Protein AF-A0A1A7R1S1-F1 (afdb_monomer_lite)

Sequence (76 aa):
MDNSFFSKTQFSAPQLTSREKEILQLLAKGFGSKQIASLLNISIKTVDNHRQNMLHKTGSKTSSELVSTAIRLIMV

Organism: NCBI:txid49280

Structure (mmCIF, N/CA/C/O backbone):
data_AF-A0A1A7R1S1-F1
#
_entry.id   AF-A0A1A7R1S1-F1
#
loop_
_atom_site.group_PDB
_atom_site.id
_atom_site.type_symbol
_atom_site.label_atom_id
_atom_site.label_alt_id
_atom_site.label_comp_id
_atom_site.label_asym_id
_atom_site.label_entity_id
_atom_site.label_seq_id
_atom_site.pdbx_PDB_ins_code
_atom_site.Cartn_x
_atom_site.Cartn_y
_atom_site.Cartn_z
_atom_site.occupancy
_atom_site.B_iso_or_equiv
_atom_site.auth_seq_id
_atom_site.auth_comp_id
_atom_site.auth_asym_id
_atom_site.auth_atom_id
_atom_site.pdbx_PDB_model_num
ATOM 1 N N . MET A 1 1 ? -10.406 -36.926 17.558 1.00 46.19 1 MET A N 1
ATOM 2 C CA . MET A 1 1 ? -9.360 -35.872 17.530 1.00 46.19 1 MET A CA 1
ATOM 3 C C 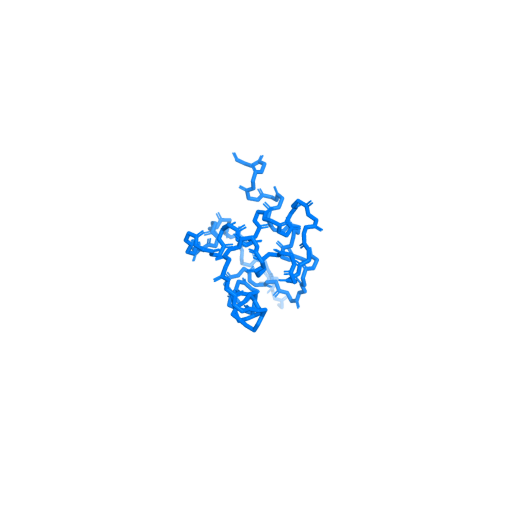. MET A 1 1 ? -9.349 -35.325 16.118 1.00 46.19 1 MET A C 1
ATOM 5 O O . MET A 1 1 ? -8.580 -35.772 15.276 1.00 46.19 1 MET A O 1
ATOM 9 N N . ASP A 1 2 ? -10.329 -34.477 15.829 1.00 43.66 2 ASP A N 1
ATOM 10 C CA . ASP A 1 2 ? -10.945 -34.444 14.505 1.00 43.66 2 ASP A CA 1
ATOM 11 C C . ASP A 1 2 ? -10.583 -33.151 13.771 1.00 43.66 2 ASP A C 1
ATOM 13 O O . ASP A 1 2 ? -10.789 -32.039 14.263 1.00 43.66 2 ASP A O 1
ATOM 17 N N . ASN A 1 3 ? -10.008 -33.348 12.583 1.00 50.78 3 ASN A N 1
ATOM 18 C CA . ASN A 1 3 ? -9.621 -32.369 11.570 1.00 50.78 3 ASN A CA 1
ATOM 19 C C . ASN A 1 3 ? -10.576 -31.170 11.449 1.00 50.78 3 ASN A C 1
ATOM 21 O O . ASN A 1 3 ? -11.536 -31.203 10.683 1.00 50.78 3 ASN A O 1
ATOM 25 N N . SER A 1 4 ? -10.254 -30.064 12.118 1.00 44.91 4 SER A N 1
ATOM 26 C CA . SER A 1 4 ? -10.994 -28.797 11.993 1.00 44.91 4 SER A CA 1
ATOM 27 C C . SER A 1 4 ? -10.109 -27.597 11.609 1.00 44.91 4 SER A C 1
ATOM 29 O O . SER A 1 4 ? -10.535 -26.451 11.701 1.00 44.91 4 SER A O 1
ATOM 31 N N . PHE A 1 5 ? -8.903 -27.841 11.078 1.00 54.75 5 PHE A N 1
ATOM 32 C CA . PHE A 1 5 ? -7.956 -26.788 10.664 1.00 54.75 5 PHE A CA 1
ATOM 33 C C . PHE A 1 5 ? -8.214 -26.150 9.288 1.00 54.75 5 PHE A C 1
ATOM 35 O O . PHE A 1 5 ? -7.525 -25.205 8.919 1.00 54.75 5 PHE A O 1
ATOM 42 N N . PHE A 1 6 ? -9.219 -26.603 8.539 1.00 52.22 6 PHE A N 1
ATOM 43 C CA . PHE A 1 6 ? -9.583 -26.012 7.247 1.00 52.22 6 PHE A CA 1
ATOM 44 C C . PHE A 1 6 ? -11.068 -25.649 7.212 1.00 52.22 6 PHE A C 1
ATOM 46 O O . PHE A 1 6 ? -11.816 -26.090 6.338 1.00 52.22 6 PHE A O 1
ATOM 53 N N . SER A 1 7 ? -11.529 -24.826 8.157 1.00 47.31 7 SER A N 1
ATOM 54 C CA . SER A 1 7 ? -12.774 -24.095 7.936 1.00 47.31 7 SER A CA 1
ATOM 55 C C . SER A 1 7 ? -12.521 -23.052 6.846 1.00 47.31 7 SER A C 1
ATOM 57 O O . SER A 1 7 ? -12.067 -21.945 7.096 1.00 47.31 7 SER A O 1
ATOM 59 N N . LYS A 1 8 ? -12.784 -23.465 5.603 1.00 46.34 8 LYS A N 1
ATOM 60 C CA . LYS A 1 8 ? -13.153 -22.610 4.471 1.00 46.34 8 LYS A CA 1
ATOM 61 C C . LYS A 1 8 ? -12.375 -21.289 4.398 1.00 46.34 8 LYS A C 1
ATOM 63 O O . LYS A 1 8 ? -12.821 -20.269 4.919 1.00 46.34 8 LYS A O 1
ATOM 68 N N . THR A 1 9 ? -11.314 -21.259 3.597 1.00 46.12 9 THR A N 1
ATOM 69 C CA . THR A 1 9 ? -10.928 -20.044 2.869 1.00 46.12 9 THR A CA 1
ATOM 70 C C . THR A 1 9 ? -12.100 -19.642 1.970 1.00 46.12 9 THR A C 1
ATOM 72 O O . THR A 1 9 ? -12.164 -19.963 0.787 1.00 46.12 9 THR A O 1
ATOM 75 N N . GLN A 1 10 ? -13.092 -18.973 2.558 1.00 50.56 10 GLN A N 1
ATOM 76 C CA . GLN A 1 10 ? -13.993 -18.115 1.819 1.00 50.56 10 GLN A CA 1
ATOM 77 C C . GLN A 1 10 ? -13.090 -17.078 1.159 1.00 50.56 10 GLN A C 1
ATOM 79 O O . GLN A 1 10 ? -12.504 -16.236 1.838 1.00 50.56 10 GLN A O 1
ATOM 84 N N . PHE A 1 11 ? -12.938 -17.169 -0.160 1.00 51.66 11 PHE A N 1
ATOM 85 C CA . PHE A 1 11 ? -12.395 -16.105 -0.998 1.00 51.66 11 PHE A CA 1
ATOM 86 C C . PHE A 1 11 ? -13.374 -14.921 -0.996 1.00 51.66 11 PHE A C 1
ATOM 88 O O . PHE A 1 11 ? -13.918 -14.528 -2.021 1.00 51.66 11 PHE A O 1
ATOM 95 N N . SER A 1 12 ? -13.646 -14.363 0.179 1.00 51.75 12 SER A N 1
ATOM 96 C CA . SER A 1 12 ? -14.235 -13.045 0.300 1.00 51.75 12 SER A CA 1
ATOM 97 C C . SER A 1 12 ? -13.097 -12.092 -0.007 1.00 51.75 12 SER A C 1
ATOM 99 O O . SER A 1 12 ? -12.156 -11.992 0.781 1.00 51.75 12 SER A O 1
ATOM 101 N N . ALA A 1 13 ? -13.130 -11.459 -1.182 1.00 56.75 13 ALA A N 1
ATOM 102 C CA . ALA A 1 13 ? -12.169 -10.421 -1.521 1.00 56.75 13 ALA A CA 1
ATOM 103 C C . ALA A 1 13 ? -12.061 -9.469 -0.314 1.00 56.75 13 ALA A C 1
ATOM 105 O O . ALA A 1 13 ? -13.097 -8.964 0.138 1.00 56.75 13 ALA A O 1
ATOM 106 N N . PRO A 1 14 ? -10.864 -9.280 0.271 1.00 63.25 14 PRO A N 1
ATOM 107 C CA . PRO A 1 14 ? -10.714 -8.426 1.433 1.00 63.25 14 PRO A CA 1
ATOM 108 C C . PRO A 1 14 ? -11.311 -7.066 1.083 1.00 63.25 14 PRO A C 1
ATOM 110 O O . PRO A 1 14 ? -11.035 -6.520 0.010 1.00 63.25 14 PRO A O 1
ATOM 113 N N . GLN A 1 15 ? -12.184 -6.558 1.956 1.00 71.94 15 GLN A N 1
ATOM 114 C CA . GLN A 1 15 ? -12.867 -5.277 1.777 1.00 71.94 15 GLN A CA 1
ATOM 115 C C . GLN A 1 15 ? -11.852 -4.144 1.957 1.00 71.94 15 GLN A C 1
ATOM 117 O O . GLN A 1 15 ? -11.760 -3.483 2.993 1.00 71.94 15 GLN A O 1
ATOM 122 N N . LEU A 1 16 ? -11.013 -3.987 0.941 1.00 81.06 16 LEU A N 1
ATOM 123 C CA . LEU A 1 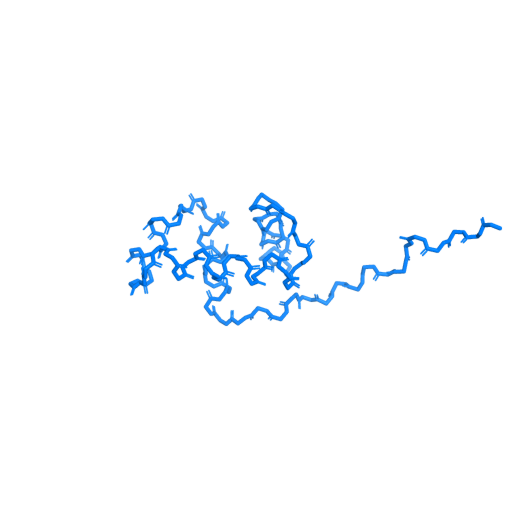16 ? -10.039 -2.926 0.831 1.00 81.06 16 LEU A CA 1
ATOM 124 C C . LEU A 1 16 ? -10.754 -1.672 0.349 1.00 81.06 16 LEU A C 1
ATOM 126 O O . LEU A 1 16 ? -11.515 -1.691 -0.622 1.00 81.06 16 LEU A O 1
ATOM 130 N N . THR A 1 17 ? -10.470 -0.569 1.024 1.00 86.19 17 THR A N 1
ATOM 131 C CA . THR A 1 17 ? -10.883 0.762 0.585 1.00 86.19 17 THR A CA 1
ATOM 132 C C . THR A 1 17 ? -10.219 1.103 -0.749 1.00 86.19 17 THR A C 1
ATOM 134 O O . THR A 1 17 ? -9.196 0.523 -1.117 1.00 86.19 17 THR A O 1
ATOM 137 N N . SER A 1 18 ? -10.762 2.077 -1.479 1.00 85.19 18 SER A N 1
ATOM 138 C CA . SER A 1 18 ? -10.199 2.498 -2.769 1.00 85.19 18 SER A CA 1
ATOM 139 C C . SER A 1 18 ? -8.721 2.896 -2.667 1.00 85.19 18 SER A C 1
ATOM 141 O O . SER A 1 18 ? -7.928 2.491 -3.514 1.00 85.19 18 SER A O 1
ATOM 143 N N . ARG A 1 19 ? -8.320 3.587 -1.585 1.00 86.62 19 ARG A N 1
ATOM 144 C CA . ARG A 1 19 ? -6.907 3.935 -1.357 1.00 86.62 19 ARG A CA 1
ATOM 145 C C . ARG A 1 19 ? -6.028 2.730 -1.059 1.00 86.62 19 ARG A C 1
ATOM 147 O O . ARG A 1 19 ? -4.909 2.661 -1.554 1.00 86.62 19 ARG A O 1
ATOM 154 N N . GLU A 1 20 ? -6.520 1.770 -0.285 1.00 87.31 20 GLU A N 1
ATOM 155 C CA . GLU A 1 20 ? -5.789 0.524 -0.044 1.00 87.31 20 GLU A CA 1
ATOM 156 C C . GLU A 1 20 ? -5.588 -0.250 -1.353 1.00 87.31 20 GLU A C 1
ATOM 158 O O . GLU A 1 20 ? -4.482 -0.711 -1.616 1.00 87.31 20 GLU A O 1
ATOM 163 N N . LYS A 1 21 ? -6.604 -0.311 -2.225 1.00 87.44 21 LYS A N 1
ATOM 164 C CA . LYS A 1 21 ? -6.486 -0.938 -3.551 1.00 87.44 21 LYS A CA 1
ATOM 165 C C . LYS A 1 21 ? -5.440 -0.258 -4.434 1.00 87.44 21 LYS A C 1
ATOM 167 O O . LYS A 1 21 ? -4.645 -0.958 -5.052 1.00 87.44 21 LYS A O 1
ATOM 172 N N . GLU A 1 22 ? -5.391 1.071 -4.480 1.00 89.31 22 GLU A N 1
ATOM 173 C CA . GLU A 1 22 ? -4.354 1.782 -5.245 1.00 89.31 22 GLU A CA 1
ATOM 174 C C . GLU A 1 22 ? -2.949 1.520 -4.706 1.00 89.31 22 GLU A C 1
ATOM 176 O O . GLU A 1 22 ? -2.044 1.209 -5.479 1.00 89.31 22 GLU A O 1
ATOM 181 N N . ILE A 1 23 ? -2.757 1.598 -3.385 1.00 90.44 23 ILE A N 1
ATOM 182 C CA . ILE A 1 23 ? -1.462 1.289 -2.764 1.00 90.44 23 ILE A CA 1
ATOM 183 C C . ILE A 1 23 ? -1.066 -0.152 -3.095 1.00 90.44 23 ILE A C 1
ATOM 185 O O . ILE A 1 23 ? 0.077 -0.409 -3.467 1.00 90.44 23 ILE A O 1
ATOM 189 N N . LEU A 1 24 ? -2.012 -1.087 -3.008 1.00 87.31 24 LEU A N 1
ATOM 190 C CA . LEU A 1 24 ? -1.801 -2.495 -3.313 1.00 87.31 24 LEU A CA 1
ATOM 191 C C . LEU A 1 24 ? -1.419 -2.728 -4.785 1.00 87.31 24 LEU A C 1
ATOM 193 O O . LEU A 1 24 ? -0.501 -3.496 -5.064 1.00 87.31 24 LEU A O 1
ATOM 197 N N . GLN A 1 25 ? -2.068 -2.035 -5.723 1.00 87.75 25 GLN A N 1
ATOM 198 C CA . GLN A 1 25 ? -1.722 -2.082 -7.146 1.00 87.75 25 GLN A CA 1
A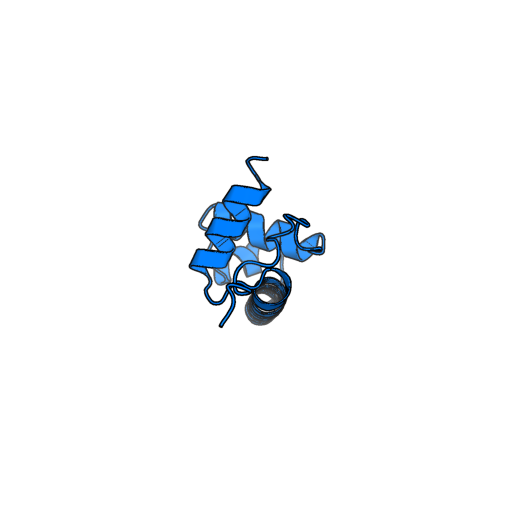TOM 199 C C . GLN A 1 25 ? -0.320 -1.534 -7.415 1.00 87.75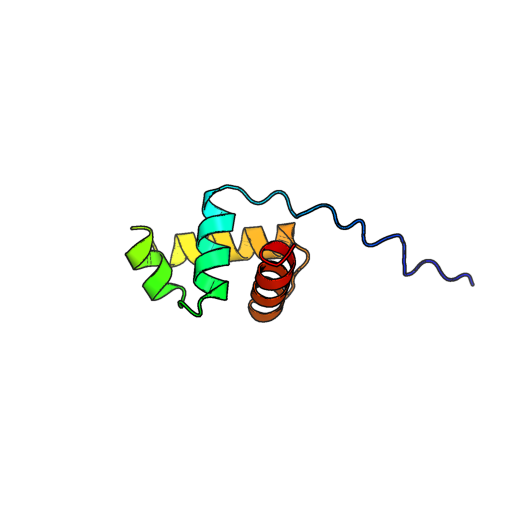 25 GLN A C 1
ATOM 201 O O . GLN A 1 25 ? 0.424 -2.107 -8.207 1.00 87.75 25 GLN A O 1
ATOM 206 N N . LEU A 1 26 ? 0.066 -0.435 -6.763 1.00 90.38 26 LEU A N 1
ATOM 207 C CA . LEU A 1 26 ? 1.410 0.122 -6.907 1.00 90.38 26 LEU A CA 1
ATOM 208 C C . LEU A 1 26 ? 2.470 -0.816 -6.309 1.00 90.38 26 LEU A C 1
ATOM 210 O O . LEU A 1 26 ? 3.514 -1.028 -6.922 1.00 90.38 26 LEU A O 1
ATOM 214 N N . LEU A 1 27 ? 2.184 -1.454 -5.172 1.00 87.62 27 LEU A N 1
ATOM 215 C CA . LEU A 1 27 ? 3.049 -2.497 -4.611 1.00 87.62 27 LEU A CA 1
ATOM 216 C C . LEU A 1 27 ? 3.200 -3.684 -5.574 1.00 87.62 27 LEU A C 1
ATOM 218 O O . LEU A 1 27 ? 4.315 -4.154 -5.784 1.00 87.62 27 LEU A O 1
ATOM 222 N N . ALA A 1 28 ? 2.109 -4.134 -6.203 1.00 86.25 28 ALA A N 1
ATOM 223 C CA . ALA A 1 28 ? 2.138 -5.215 -7.192 1.00 86.25 28 ALA A CA 1
ATOM 224 C C . ALA A 1 28 ? 2.942 -4.855 -8.453 1.00 86.25 28 ALA A C 1
ATOM 226 O O . ALA A 1 28 ? 3.561 -5.724 -9.059 1.00 86.25 28 ALA A O 1
ATOM 227 N N . LYS A 1 29 ? 2.986 -3.569 -8.818 1.00 88.12 29 LYS A N 1
ATOM 228 C CA . LYS A 1 29 ? 3.845 -3.037 -9.889 1.00 88.12 29 LYS A CA 1
ATOM 229 C C . LYS A 1 29 ? 5.320 -2.894 -9.478 1.00 88.12 29 LYS A C 1
ATOM 231 O O . LYS A 1 29 ? 6.135 -2.510 -10.309 1.00 88.12 29 LYS A O 1
ATOM 236 N N . GLY A 1 30 ? 5.667 -3.181 -8.221 1.00 88.75 30 GLY A N 1
ATOM 237 C CA . GLY A 1 30 ? 7.036 -3.109 -7.705 1.00 88.75 30 GLY A CA 1
ATOM 238 C C . GLY A 1 30 ? 7.445 -1.747 -7.136 1.00 88.75 30 GLY A C 1
ATOM 239 O O . GLY A 1 30 ? 8.624 -1.543 -6.856 1.00 88.75 30 GLY A O 1
ATOM 240 N N . PHE A 1 31 ? 6.510 -0.810 -6.937 1.00 91.44 31 PHE A N 1
ATOM 241 C CA . PHE A 1 31 ? 6.832 0.478 -6.317 1.00 91.44 31 PHE A CA 1
ATOM 242 C C . PHE A 1 31 ? 7.073 0.328 -4.808 1.00 91.44 31 PHE A C 1
ATOM 244 O O . PHE A 1 31 ? 6.307 -0.320 -4.096 1.00 91.44 31 PHE A O 1
ATOM 251 N N . GLY A 1 32 ? 8.117 0.982 -4.294 1.00 88.69 32 GLY A N 1
ATOM 252 C CA . GLY A 1 32 ? 8.400 1.033 -2.855 1.00 88.69 32 GLY A CA 1
ATOM 253 C C . GLY A 1 32 ? 7.565 2.083 -2.113 1.00 88.69 32 GLY A C 1
ATOM 254 O O . GLY A 1 32 ? 7.081 3.041 -2.715 1.00 88.69 32 GLY A O 1
ATOM 255 N N . SER A 1 33 ? 7.461 1.984 -0.779 1.00 88.88 33 SER A N 1
ATOM 256 C CA . SER A 1 33 ? 6.652 2.907 0.047 1.00 88.88 33 SER A CA 1
ATOM 257 C C . SER A 1 33 ? 6.975 4.392 -0.181 1.00 88.88 33 SER A C 1
ATOM 259 O O . SER A 1 33 ? 6.070 5.221 -0.176 1.00 88.88 33 SER A O 1
ATOM 261 N N . LYS A 1 34 ? 8.249 4.735 -0.432 1.00 91.69 34 LYS A N 1
ATOM 262 C CA . LYS A 1 34 ? 8.680 6.108 -0.761 1.00 91.69 34 LYS A CA 1
ATOM 263 C C . LYS A 1 34 ? 8.122 6.602 -2.097 1.00 91.69 34 LYS A C 1
ATOM 265 O O . LYS A 1 34 ? 7.670 7.738 -2.189 1.00 91.69 34 LYS A O 1
ATOM 270 N N . GLN A 1 35 ? 8.141 5.750 -3.118 1.00 93.56 35 GLN A N 1
ATOM 271 C CA . GLN A 1 35 ? 7.616 6.086 -4.442 1.00 93.56 35 GLN A CA 1
ATOM 272 C C . GLN A 1 35 ? 6.094 6.194 -4.399 1.00 93.56 35 GLN A C 1
ATOM 274 O O . GLN A 1 35 ? 5.537 7.153 -4.915 1.00 93.56 35 GLN A O 1
ATOM 279 N N . ILE A 1 36 ? 5.426 5.264 -3.714 1.00 93.50 36 ILE A N 1
ATOM 280 C CA . ILE A 1 36 ? 3.971 5.285 -3.524 1.00 93.50 36 ILE A CA 1
ATOM 281 C C . ILE A 1 36 ? 3.532 6.556 -2.793 1.00 93.50 36 ILE A C 1
ATOM 283 O O . ILE A 1 36 ? 2.581 7.204 -3.217 1.00 93.50 36 ILE A O 1
ATOM 287 N N . ALA A 1 37 ? 4.247 6.936 -1.732 1.00 94.12 37 ALA A N 1
ATOM 288 C CA . ALA A 1 37 ? 4.014 8.181 -1.008 1.00 94.12 37 ALA A CA 1
ATOM 289 C C . ALA A 1 37 ? 4.084 9.399 -1.943 1.00 94.12 37 ALA A C 1
ATOM 291 O O . ALA A 1 37 ? 3.176 10.228 -1.943 1.00 94.12 37 ALA A O 1
ATOM 292 N N . SER A 1 38 ? 5.108 9.454 -2.801 1.00 94.69 38 SER A N 1
ATOM 293 C CA . SER A 1 38 ? 5.257 10.515 -3.801 1.00 94.69 38 SER A CA 1
ATOM 294 C C . SER A 1 38 ? 4.147 10.503 -4.860 1.00 94.69 38 SER A C 1
ATOM 296 O O . SER A 1 38 ? 3.658 11.564 -5.227 1.00 94.69 38 SER A O 1
ATOM 298 N N . LEU A 1 39 ? 3.742 9.328 -5.352 1.00 93.19 39 LEU A N 1
ATOM 299 C CA . LEU A 1 39 ? 2.715 9.181 -6.393 1.00 93.19 39 LEU A CA 1
ATOM 300 C C . LEU A 1 39 ? 1.314 9.541 -5.892 1.00 93.19 39 LEU A C 1
ATOM 302 O O . LEU A 1 39 ? 0.520 10.116 -6.629 1.00 93.19 39 LEU A O 1
ATOM 306 N N . LEU A 1 40 ? 1.007 9.197 -4.641 1.00 91.50 40 LEU A N 1
ATOM 307 C CA . LEU A 1 40 ? -0.292 9.457 -4.020 1.00 91.50 40 LEU A CA 1
ATOM 308 C C . LEU A 1 40 ? -0.332 10.785 -3.251 1.00 91.50 40 LEU A C 1
ATOM 310 O O . LEU A 1 40 ? -1.377 11.127 -2.700 1.00 91.50 40 LEU A O 1
ATOM 314 N N . ASN A 1 41 ? 0.784 11.522 -3.224 1.00 93.81 41 ASN A N 1
ATOM 315 C CA . ASN A 1 41 ? 0.972 12.771 -2.487 1.00 93.81 41 ASN A CA 1
ATOM 316 C C . ASN A 1 41 ? 0.591 12.652 -0.994 1.00 93.81 41 ASN A C 1
ATOM 318 O O . ASN A 1 41 ? -0.122 13.485 -0.436 1.00 93.81 41 ASN A O 1
ATOM 322 N N . ILE A 1 42 ? 1.042 11.570 -0.353 1.00 93.00 42 ILE A N 1
ATOM 323 C CA . ILE A 1 42 ? 0.826 11.277 1.072 1.00 93.00 42 ILE A CA 1
ATOM 324 C C . ILE A 1 42 ? 2.153 10.973 1.764 1.00 93.00 42 ILE A C 1
ATOM 326 O O . ILE A 1 42 ? 3.158 10.683 1.124 1.00 93.00 42 ILE A O 1
ATOM 330 N N . SER A 1 43 ? 2.170 10.996 3.096 1.00 93.75 43 SER A N 1
ATOM 331 C CA . SER A 1 43 ? 3.383 10.647 3.837 1.00 93.75 43 SER A CA 1
ATOM 332 C C . SER A 1 43 ? 3.698 9.147 3.747 1.00 93.75 43 SER A C 1
ATOM 334 O O . SER A 1 43 ? 2.796 8.307 3.714 1.00 93.75 43 SER A O 1
ATOM 336 N N . ILE A 1 44 ? 4.985 8.791 3.800 1.00 93.62 44 ILE A N 1
ATOM 337 C CA . ILE A 1 44 ? 5.438 7.387 3.878 1.00 93.62 44 ILE A CA 1
ATOM 338 C C . ILE A 1 44 ? 4.806 6.682 5.086 1.00 93.62 44 ILE A C 1
ATOM 340 O O . ILE A 1 44 ? 4.384 5.535 4.986 1.00 93.62 44 ILE A O 1
ATOM 344 N N . LYS A 1 45 ? 4.654 7.398 6.207 1.00 92.38 45 LYS A N 1
ATOM 345 C CA . LYS A 1 45 ? 3.992 6.891 7.414 1.00 92.38 45 LYS A CA 1
ATOM 346 C C . LYS A 1 45 ? 2.521 6.549 7.162 1.00 9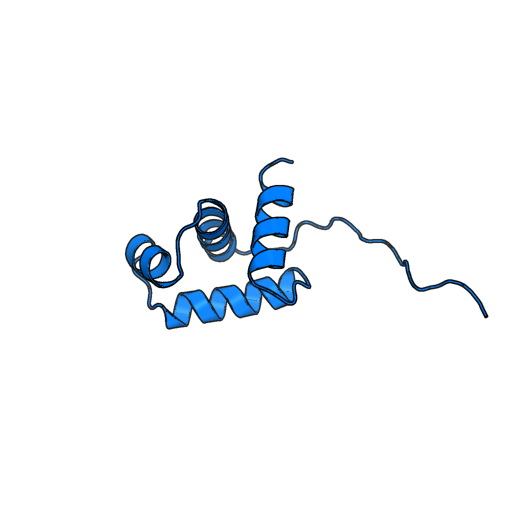2.38 45 LYS A C 1
ATOM 348 O O . LYS A 1 45 ? 2.027 5.548 7.669 1.00 92.38 45 LYS A O 1
ATOM 353 N N . THR A 1 46 ? 1.828 7.343 6.346 1.00 92.44 46 THR A N 1
ATOM 354 C CA . THR A 1 46 ? 0.454 7.057 5.910 1.00 92.44 46 THR A CA 1
ATOM 355 C C . THR A 1 46 ? 0.414 5.786 5.061 1.00 92.44 46 THR A C 1
ATOM 357 O O . THR A 1 46 ? -0.441 4.933 5.289 1.00 92.44 46 THR A O 1
ATOM 360 N N . VAL A 1 47 ? 1.362 5.616 4.131 1.00 92.19 47 VAL A N 1
ATOM 361 C CA . VAL A 1 47 ? 1.490 4.384 3.332 1.00 92.19 47 VAL A CA 1
ATOM 362 C C . VAL A 1 47 ? 1.708 3.172 4.236 1.00 92.19 47 VAL A C 1
ATOM 364 O O . VAL A 1 47 ? 1.024 2.166 4.071 1.00 92.19 47 VAL A O 1
ATOM 367 N N . ASP A 1 48 ? 2.600 3.262 5.222 1.00 90.12 48 ASP A N 1
ATOM 368 C CA . ASP A 1 48 ? 2.847 2.157 6.150 1.00 90.12 48 ASP A CA 1
ATOM 369 C C . ASP A 1 48 ? 1.631 1.843 7.030 1.00 90.12 48 ASP A C 1
ATOM 371 O O . ASP A 1 48 ? 1.303 0.670 7.197 1.00 90.12 48 ASP A O 1
ATOM 375 N N . ASN A 1 49 ? 0.889 2.852 7.498 1.00 91.62 49 ASN A N 1
ATOM 376 C CA . ASN A 1 49 ? -0.380 2.636 8.202 1.00 91.62 49 ASN A CA 1
ATOM 377 C C . ASN A 1 49 ? -1.407 1.909 7.321 1.00 91.62 49 ASN A C 1
ATOM 379 O O . ASN A 1 49 ? -2.037 0.951 7.767 1.00 91.62 49 ASN A O 1
ATOM 383 N N . HIS A 1 50 ? -1.554 2.315 6.055 1.00 89.94 50 HIS A N 1
ATOM 384 C CA . HIS A 1 50 ? -2.412 1.597 5.113 1.00 89.94 50 HIS A CA 1
ATOM 385 C C . HIS A 1 50 ? -1.936 0.158 4.909 1.00 89.94 50 HIS A C 1
ATOM 387 O O . HIS A 1 50 ? -2.758 -0.750 4.887 1.00 89.94 50 HIS A O 1
ATOM 393 N N . ARG A 1 51 ? -0.624 -0.084 4.821 1.00 86.69 51 ARG A N 1
ATOM 394 C CA . ARG A 1 51 ? -0.064 -1.437 4.691 1.00 86.69 51 ARG A CA 1
ATOM 395 C C . ARG A 1 51 ? -0.376 -2.302 5.903 1.00 86.69 51 ARG A C 1
ATOM 397 O O . ARG A 1 51 ? -0.823 -3.425 5.712 1.00 86.69 51 ARG A O 1
ATOM 404 N N . GLN A 1 52 ? -0.225 -1.783 7.118 1.00 87.81 52 GLN A N 1
ATOM 405 C CA . GLN A 1 52 ? -0.599 -2.501 8.342 1.00 87.81 52 GLN A CA 1
ATOM 406 C C . GLN A 1 52 ? -2.091 -2.854 8.362 1.00 87.81 52 GLN A C 1
ATOM 408 O O . GLN A 1 52 ? -2.455 -4.004 8.608 1.00 87.81 52 GLN A O 1
ATOM 413 N N . ASN A 1 53 ? -2.953 -1.902 8.003 1.00 87.69 53 ASN A N 1
ATOM 414 C CA . ASN A 1 53 ? -4.390 -2.151 7.908 1.00 87.69 53 ASN A CA 1
ATOM 415 C C . ASN A 1 53 ? -4.720 -3.205 6.842 1.00 87.69 53 ASN A C 1
ATOM 417 O O . ASN A 1 53 ? -5.540 -4.087 7.083 1.00 87.69 53 ASN A O 1
ATOM 421 N N . MET A 1 54 ? -4.060 -3.159 5.682 1.00 87.44 54 MET A N 1
ATOM 422 C CA . MET A 1 54 ? -4.237 -4.156 4.626 1.00 87.44 54 MET A CA 1
ATOM 423 C C . MET A 1 54 ? -3.756 -5.544 5.044 1.00 87.44 54 MET A C 1
ATOM 425 O O . MET A 1 54 ? -4.443 -6.520 4.762 1.00 87.44 54 MET A O 1
ATOM 429 N N . LEU A 1 55 ? -2.611 -5.652 5.725 1.00 84.81 55 LEU A N 1
ATOM 430 C CA . LEU A 1 55 ? -2.109 -6.915 6.276 1.00 84.81 55 LEU A CA 1
ATOM 431 C C . LEU A 1 55 ? -3.143 -7.532 7.221 1.00 84.81 55 LEU A C 1
ATOM 433 O O . LEU A 1 55 ? -3.531 -8.684 7.045 1.00 84.81 55 LEU A O 1
ATOM 437 N N . HIS A 1 56 ? -3.687 -6.727 8.136 1.00 83.81 56 HIS A N 1
ATOM 438 C CA . HIS A 1 56 ? -4.722 -7.173 9.063 1.00 83.81 56 HIS A CA 1
ATOM 439 C C . HIS A 1 56 ? -6.009 -7.611 8.341 1.00 83.81 56 HIS A C 1
ATOM 441 O O . HIS A 1 56 ? -6.542 -8.680 8.621 1.00 83.81 56 HIS A O 1
ATOM 447 N N . LYS A 1 57 ? -6.477 -6.830 7.358 1.00 82.94 57 LYS A N 1
ATOM 448 C CA . LYS A 1 57 ? -7.691 -7.131 6.573 1.00 82.94 57 LYS A CA 1
ATOM 449 C C . LYS A 1 57 ? -7.554 -8.348 5.659 1.00 82.94 57 LYS A C 1
ATOM 451 O O . LYS A 1 57 ? -8.542 -9.020 5.388 1.00 82.94 57 LYS A O 1
ATOM 456 N N . THR A 1 58 ? -6.357 -8.593 5.135 1.00 79.31 58 THR A N 1
ATOM 457 C CA . THR A 1 58 ? -6.070 -9.703 4.210 1.00 79.31 58 THR A CA 1
ATOM 458 C C . THR A 1 58 ? -5.610 -10.965 4.941 1.00 79.31 58 THR A C 1
ATOM 460 O O . THR A 1 58 ? -5.474 -12.007 4.309 1.00 79.31 58 THR A O 1
ATOM 463 N N . GLY A 1 59 ? -5.341 -10.881 6.249 1.00 79.38 59 GLY A N 1
ATOM 464 C CA . GLY A 1 59 ? -4.715 -11.958 7.019 1.00 79.38 59 GLY A CA 1
ATOM 465 C C . GLY A 1 59 ? -3.249 -12.214 6.648 1.00 79.38 59 GLY A C 1
ATOM 466 O O . GLY A 1 59 ? -2.684 -13.225 7.060 1.00 79.38 59 GLY A O 1
ATOM 467 N N . SER A 1 60 ? -2.627 -11.318 5.875 1.00 81.56 60 SER A N 1
ATOM 468 C CA . SER A 1 60 ? -1.224 -11.427 5.473 1.00 81.56 60 SER A CA 1
ATOM 469 C C 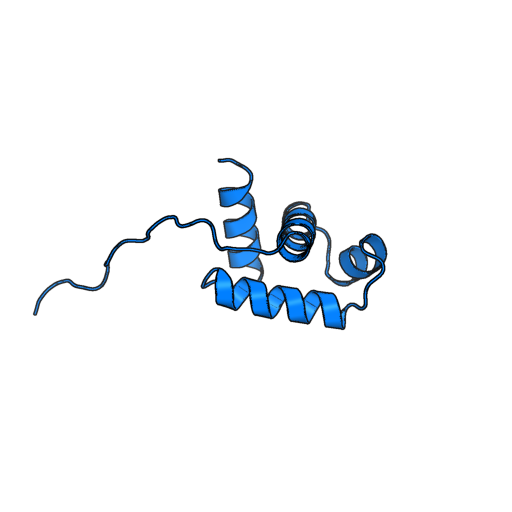. SER A 1 60 ? -0.311 -11.019 6.628 1.00 81.56 60 SER A C 1
ATOM 471 O O . SER A 1 60 ? -0.526 -9.998 7.279 1.00 81.56 60 SER A O 1
ATOM 473 N N . LYS A 1 61 ? 0.751 -11.785 6.866 1.00 78.69 61 LYS A N 1
ATOM 474 C CA . LYS A 1 61 ? 1.777 -11.506 7.880 1.00 78.69 61 LYS A CA 1
ATOM 475 C C . LYS A 1 61 ? 2.922 -10.674 7.323 1.00 78.69 61 LYS A C 1
ATOM 477 O O . LYS A 1 61 ? 3.619 -10.003 8.081 1.00 78.69 61 LYS A O 1
ATOM 482 N N . THR A 1 62 ? 3.136 -10.716 6.007 1.00 82.50 62 THR A N 1
ATOM 483 C CA . THR A 1 62 ? 4.266 -10.034 5.368 1.00 82.50 62 THR A CA 1
ATOM 484 C C . THR A 1 62 ? 3.869 -9.213 4.149 1.00 82.50 62 THR A C 1
ATOM 486 O O . THR A 1 62 ? 2.867 -9.456 3.480 1.00 82.50 62 THR A O 1
ATOM 489 N N . SER A 1 63 ? 4.723 -8.244 3.820 1.00 79.00 63 SER A N 1
ATOM 490 C CA . SER A 1 63 ? 4.615 -7.428 2.605 1.00 79.00 63 SER A CA 1
ATOM 491 C C . SER A 1 63 ? 4.555 -8.275 1.330 1.00 79.00 63 SER A C 1
ATOM 493 O O . SER A 1 63 ? 3.843 -7.930 0.393 1.00 79.00 63 SER A O 1
ATOM 495 N N . SER A 1 64 ? 5.296 -9.384 1.299 1.00 82.12 64 SER A N 1
ATOM 496 C CA . SER A 1 64 ? 5.351 -10.298 0.158 1.00 82.12 64 SER A CA 1
ATOM 497 C C . SER A 1 64 ? 4.054 -11.094 -0.001 1.00 82.12 64 SER A C 1
ATOM 499 O O . SER A 1 64 ? 3.571 -11.274 -1.118 1.00 82.12 64 SER A O 1
ATOM 501 N N . GLU A 1 65 ? 3.444 -11.518 1.110 1.00 82.38 65 GLU A N 1
ATOM 502 C CA . GLU A 1 65 ? 2.107 -12.130 1.106 1.00 82.38 65 GLU A CA 1
ATOM 503 C C . GLU A 1 65 ? 1.035 -11.129 0.671 1.00 82.38 65 GLU A C 1
ATOM 505 O O . GLU A 1 65 ? 0.145 -11.477 -0.105 1.00 82.38 65 GLU A O 1
ATOM 510 N N . LEU A 1 66 ? 1.165 -9.864 1.082 1.00 82.69 66 LEU A N 1
ATOM 511 C CA . LEU A 1 66 ? 0.274 -8.796 0.640 1.00 82.69 66 LEU A CA 1
ATOM 512 C C . LEU A 1 66 ? 0.346 -8.598 -0.884 1.00 82.69 66 LEU A C 1
ATOM 514 O O . LEU A 1 66 ? -0.689 -8.525 -1.542 1.00 82.69 66 LEU A O 1
ATOM 518 N N . VAL A 1 67 ? 1.552 -8.575 -1.462 1.00 84.38 67 VAL A N 1
ATOM 519 C CA . VAL A 1 67 ? 1.754 -8.501 -2.922 1.00 84.38 67 VAL A CA 1
ATOM 520 C C . VAL A 1 67 ? 1.223 -9.751 -3.628 1.00 84.38 67 VAL A C 1
ATOM 522 O O . VAL A 1 67 ? 0.556 -9.646 -4.652 1.00 84.38 67 VAL A O 1
ATOM 525 N N . SER A 1 68 ? 1.438 -10.938 -3.062 1.00 82.69 68 SER A N 1
ATOM 526 C CA . SER A 1 68 ? 0.896 -12.190 -3.615 1.00 82.69 68 SER A CA 1
ATOM 527 C C . SER A 1 68 ? -0.638 -12.187 -3.623 1.00 82.69 68 SER A C 1
ATOM 529 O O . SER A 1 68 ? -1.271 -12.645 -4.576 1.00 82.69 68 SER A O 1
ATOM 531 N N . THR A 1 69 ? -1.241 -11.616 -2.580 1.00 77.06 69 THR A N 1
ATOM 532 C CA . THR A 1 69 ? -2.689 -11.405 -2.482 1.00 77.06 69 THR A CA 1
ATOM 533 C C . THR A 1 69 ? -3.167 -10.378 -3.508 1.00 77.06 69 THR A C 1
ATOM 535 O O . THR A 1 69 ? -4.190 -10.601 -4.149 1.00 77.06 69 THR A O 1
ATOM 538 N N . ALA A 1 70 ? -2.407 -9.300 -3.737 1.00 77.75 70 ALA A N 1
ATOM 539 C CA . ALA A 1 70 ? -2.682 -8.319 -4.788 1.00 77.75 70 ALA A CA 1
ATOM 540 C C . ALA A 1 70 ? -2.769 -8.964 -6.170 1.00 77.75 70 ALA A C 1
ATOM 542 O O . ALA A 1 70 ? -3.744 -8.757 -6.884 1.00 77.75 70 ALA A O 1
ATOM 543 N N . ILE A 1 71 ? -1.766 -9.769 -6.528 1.00 79.25 71 ILE A N 1
ATOM 544 C CA . ILE A 1 71 ? -1.693 -10.441 -7.830 1.00 79.25 71 ILE A CA 1
ATOM 545 C C . ILE A 1 71 ? -2.900 -11.364 -8.008 1.00 79.25 71 ILE A C 1
ATOM 547 O O . ILE A 1 71 ? -3.550 -11.334 -9.050 1.00 79.25 71 ILE A O 1
ATOM 551 N N . ARG A 1 72 ? -3.257 -12.119 -6.962 1.00 77.44 72 ARG A N 1
ATOM 552 C CA . ARG A 1 72 ? -4.430 -12.998 -6.978 1.00 77.44 72 ARG A CA 1
ATOM 553 C C . ARG A 1 72 ? -5.745 -12.235 -7.160 1.00 77.44 72 ARG A C 1
ATOM 555 O O . ARG A 1 72 ? -6.634 -12.750 -7.818 1.00 77.44 72 ARG A O 1
ATOM 562 N N . LEU A 1 73 ? -5.876 -11.043 -6.579 1.00 70.12 73 LEU A N 1
ATOM 563 C CA . LEU A 1 73 ? -7.082 -10.213 -6.700 1.00 70.12 73 LEU A CA 1
ATOM 564 C C . LEU A 1 73 ? -7.164 -9.443 -8.023 1.00 70.12 73 LEU A C 1
ATOM 566 O O . LEU A 1 73 ? -8.259 -9.077 -8.425 1.00 70.12 73 LEU A O 1
ATOM 570 N N . ILE A 1 74 ? -6.027 -9.145 -8.660 1.00 68.50 74 ILE A N 1
ATOM 571 C CA . ILE A 1 74 ? -5.960 -8.387 -9.920 1.00 68.50 74 ILE A CA 1
ATOM 572 C C . ILE A 1 74 ? -6.112 -9.308 -11.145 1.00 68.50 74 ILE A C 1
ATOM 574 O O . ILE A 1 74 ? -6.578 -8.849 -12.182 1.00 68.50 74 ILE A O 1
ATOM 578 N N . MET A 1 75 ? -5.717 -10.586 -11.044 1.00 62.31 75 MET A N 1
ATOM 579 C CA . MET A 1 75 ? -5.827 -11.582 -12.130 1.00 62.31 75 MET A CA 1
ATOM 580 C C . MET A 1 75 ? -7.133 -12.402 -12.120 1.00 62.31 75 MET A C 1
ATOM 582 O O . MET A 1 75 ? -7.224 -13.383 -12.857 1.00 62.31 75 MET A O 1
ATOM 586 N N . VAL A 1 76 ? -8.120 -12.032 -11.300 1.00 50.81 76 VAL A N 1
ATOM 587 C CA . VAL A 1 76 ? -9.470 -12.630 -11.273 1.00 50.81 76 VAL A CA 1
ATOM 588 C C . VAL A 1 76 ? -10.467 -11.616 -11.805 1.00 50.81 76 VAL A C 1
ATOM 590 O O . VAL A 1 76 ? -11.316 -12.025 -12.624 1.00 50.81 76 VAL A O 1
#

Secondary structure (DSSP, 8-state):
----TT-----------HHHHHHHHHHHTT--HHHHHHHHTS-HHHHHHHHHHHHHHHT-SSHHHHHHHHHHHH--

Radius of gyration: 14.1 Å; chains: 1; bounding box: 23×49×30 Å

Foldseek 3Di:
DDDPPDPDPPPPPQPQDPLLLQLLVCVLVVDDLVVSCVVVVHDSVVSVVSVVVQCVSVVNPDSVVSSVSSVVVVVD

pLDDT: mean 78.83, std 15.48, range [43.66, 94.69]

InterPro domains:
  IPR000792 Transcription regulator LuxR, C-terminal [PF00196] (15-69)
  IPR000792 Transcription regulator LuxR, C-terminal [PR00038] (16-30)
  IPR000792 Transcription regulator LuxR, C-terminal [PR00038] (30-46)
  IPR000792 Transcription regulator LuxR, C-terminal [PR00038] (46-58)
  IPR000792 Transcription regulator LuxR, C-terminal [PS00622] (30-57)
  IPR000792 Transcription regulator LuxR, C-terminal [PS50043] (9-74)
  IPR000792 Transcription regulator LuxR, C-terminal [SM00421] (13-70)
  IPR000792 Transcription regulator LuxR, C-terminal [cd06170] (16-72)
  IPR016032 Signal transduction response regulator, C-terminal effector [SSF46894] (8-73)
  IPR036388 Winged helix-like DNA-binding domain superfamily [G3DSA:1.10.10.10] (3-76)